Protein AF-A0A519RZW8-F1 (afdb_monomer_lite)

pLDDT: mean 80.97, std 19.58, range [40.91, 98.38]

Radius of gyration: 22.2 Å; chains: 1; bounding box: 37×64×32 Å

Structure (mmCIF, N/CA/C/O backbone):
data_AF-A0A519RZW8-F1
#
_entry.id   AF-A0A519RZW8-F1
#
loop_
_atom_site.group_PDB
_atom_site.id
_atom_site.type_symbol
_atom_site.label_atom_id
_atom_site.label_alt_id
_atom_site.label_comp_id
_atom_site.label_asym_id
_atom_site.label_entity_id
_atom_site.label_seq_id
_atom_site.pdbx_PDB_ins_code
_atom_site.Cartn_x
_atom_site.Cartn_y
_atom_site.Cartn_z
_atom_site.occupancy
_atom_site.B_iso_or_equiv
_atom_site.auth_seq_id
_atom_site.auth_comp_id
_atom_site.auth_asym_id
_atom_site.auth_atom_id
_atom_site.pdbx_PDB_model_num
ATOM 1 N N . MET A 1 1 ? 7.860 -55.857 -12.865 1.00 58.25 1 MET A N 1
ATOM 2 C CA . MET A 1 1 ? 8.274 -55.032 -11.702 1.00 58.25 1 MET A CA 1
ATOM 3 C C . MET A 1 1 ? 8.446 -53.540 -12.019 1.00 58.25 1 MET A C 1
ATOM 5 O 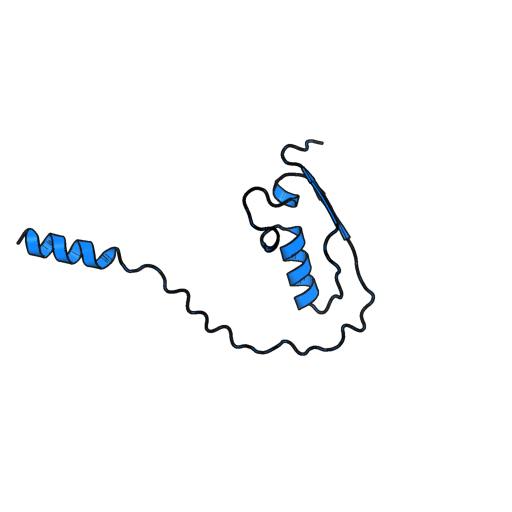O . MET A 1 1 ? 8.069 -52.729 -11.190 1.00 58.25 1 MET A O 1
ATOM 9 N N . LYS A 1 2 ? 8.933 -53.149 -13.211 1.00 52.69 2 LYS A N 1
ATOM 10 C CA . LYS A 1 2 ? 9.127 -51.731 -13.605 1.00 52.69 2 LYS A CA 1
ATOM 11 C C . LYS A 1 2 ? 7.823 -50.916 -13.726 1.00 52.69 2 LYS A C 1
ATOM 13 O O . LYS A 1 2 ? 7.771 -49.782 -13.274 1.00 52.69 2 LYS A O 1
ATOM 18 N N . VAL A 1 3 ? 6.755 -51.526 -14.249 1.00 58.03 3 VAL A N 1
ATOM 19 C CA . VAL A 1 3 ? 5.413 -50.908 -14.342 1.00 58.03 3 VAL A CA 1
ATOM 20 C C . VAL A 1 3 ? 4.752 -50.691 -12.976 1.00 58.03 3 VAL A C 1
ATOM 22 O O . VAL A 1 3 ? 4.044 -49.710 -12.790 1.00 58.03 3 VAL A O 1
ATOM 25 N N . LEU A 1 4 ? 5.049 -51.551 -11.998 1.00 59.12 4 LEU A N 1
ATOM 26 C CA . LEU A 1 4 ? 4.545 -51.423 -10.627 1.00 59.12 4 LEU A CA 1
ATOM 27 C C . LEU A 1 4 ? 5.294 -50.319 -9.857 1.00 59.12 4 LEU A C 1
ATOM 29 O O . LEU A 1 4 ? 4.678 -49.559 -9.120 1.00 59.12 4 LEU A O 1
ATOM 33 N N . LEU A 1 5 ? 6.600 -50.161 -10.113 1.00 58.72 5 LEU A N 1
ATOM 34 C CA . LEU A 1 5 ? 7.417 -49.076 -9.558 1.00 58.72 5 LEU A CA 1
ATOM 35 C C . LEU A 1 5 ? 7.007 -47.695 -10.112 1.00 58.72 5 LEU A C 1
ATOM 37 O O . LEU A 1 5 ? 6.958 -46.718 -9.371 1.00 58.72 5 LEU A O 1
ATOM 41 N N . SER A 1 6 ? 6.656 -47.626 -11.402 1.00 60.25 6 SER A N 1
ATOM 42 C CA . SER A 1 6 ? 6.210 -46.386 -12.053 1.00 60.25 6 SER A CA 1
ATOM 43 C C . SER A 1 6 ? 4.824 -45.922 -11.584 1.00 60.25 6 SER A C 1
ATOM 45 O O . SER A 1 6 ? 4.578 -44.721 -11.525 1.00 60.25 6 SER A O 1
ATOM 47 N N . ALA A 1 7 ? 3.932 -46.851 -11.220 1.00 62.31 7 ALA A N 1
ATOM 48 C CA . ALA A 1 7 ? 2.599 -46.531 -10.701 1.00 62.31 7 ALA A CA 1
ATOM 49 C C . ALA A 1 7 ? 2.646 -45.970 -9.268 1.00 62.31 7 ALA A C 1
ATOM 51 O O . ALA A 1 7 ? 1.904 -45.048 -8.938 1.00 62.31 7 ALA A O 1
ATOM 52 N N . ILE A 1 8 ? 3.567 -46.472 -8.437 1.00 65.00 8 ILE A N 1
ATOM 53 C CA . ILE A 1 8 ? 3.782 -45.970 -7.070 1.00 65.00 8 ILE A CA 1
ATOM 54 C C . ILE A 1 8 ? 4.363 -44.551 -7.100 1.00 65.00 8 ILE A C 1
ATOM 56 O O . ILE A 1 8 ? 3.953 -43.703 -6.311 1.00 65.00 8 ILE A O 1
ATOM 60 N N . LEU A 1 9 ? 5.262 -44.258 -8.046 1.00 61.94 9 LEU A N 1
ATOM 61 C CA . LEU A 1 9 ? 5.883 -42.938 -8.162 1.00 61.94 9 LEU A CA 1
ATOM 62 C C . LEU A 1 9 ? 4.889 -41.852 -8.613 1.00 61.94 9 LEU A C 1
ATOM 64 O O . LEU A 1 9 ? 4.984 -40.722 -8.149 1.00 61.94 9 LEU A O 1
ATOM 68 N N . PHE A 1 10 ? 3.897 -42.192 -9.444 1.00 60.41 10 PHE A N 1
ATOM 69 C CA . PHE A 1 10 ? 2.867 -41.248 -9.904 1.00 60.41 10 PHE A CA 1
ATOM 70 C C . PHE A 1 10 ? 1.862 -40.862 -8.803 1.00 60.41 10 PHE A C 1
ATOM 72 O O . PHE A 1 10 ? 1.320 -39.759 -8.819 1.00 60.41 10 PHE A O 1
ATOM 79 N N . SER A 1 11 ? 1.657 -41.735 -7.809 1.00 60.69 11 SER A N 1
ATOM 80 C CA . SER A 1 11 ? 0.716 -41.507 -6.703 1.00 60.69 11 SER A CA 1
ATOM 81 C C . SER A 1 11 ? 1.184 -40.448 -5.694 1.00 60.69 11 SER A C 1
ATOM 83 O O . SER A 1 11 ? 0.368 -39.955 -4.921 1.00 60.69 11 SER A O 1
ATOM 85 N N . PHE A 1 12 ? 2.471 -40.082 -5.689 1.00 60.84 12 PHE A N 1
ATOM 86 C CA . PHE A 1 12 ? 3.015 -39.061 -4.782 1.00 60.84 12 PHE A CA 1
ATOM 87 C C . PHE A 1 12 ? 2.945 -37.629 -5.340 1.00 60.84 12 PHE A C 1
ATOM 89 O O . PHE A 1 12 ? 3.110 -36.681 -4.576 1.00 60.84 12 PHE A O 1
ATOM 96 N N . LEU A 1 13 ? 2.662 -37.442 -6.637 1.00 61.31 13 LEU A N 1
ATOM 97 C CA . LEU A 1 13 ? 2.622 -36.110 -7.266 1.00 61.31 13 LEU A CA 1
ATOM 98 C C . LEU A 1 13 ? 1.262 -35.401 -7.168 1.00 61.31 13 LEU A C 1
ATOM 100 O O . LEU A 1 13 ? 1.173 -34.222 -7.499 1.00 61.31 13 LEU A O 1
ATOM 104 N N . THR A 1 14 ? 0.206 -36.074 -6.704 1.00 62.94 14 THR A N 1
ATOM 105 C CA . THR A 1 14 ? -1.141 -35.480 -6.606 1.00 62.94 14 THR A CA 1
ATOM 106 C C . THR A 1 14 ? -1.522 -35.040 -5.195 1.00 62.94 14 THR A C 1
ATOM 108 O O . THR A 1 14 ? -2.662 -34.634 -4.980 1.00 62.94 14 THR A O 1
ATOM 111 N N . SER A 1 15 ? -0.587 -35.053 -4.239 1.00 57.50 15 SER A N 1
ATOM 112 C CA . SER A 1 15 ? -0.766 -34.384 -2.941 1.00 57.50 15 SER A CA 1
ATOM 113 C C . SER A 1 15 ? -0.579 -32.868 -3.099 1.00 57.50 15 SER A C 1
ATOM 115 O O . SER A 1 15 ? 0.299 -32.245 -2.508 1.00 57.50 15 SER A O 1
ATOM 117 N N . ALA A 1 16 ? -1.396 -32.269 -3.966 1.00 63.53 16 ALA A N 1
ATOM 118 C CA . ALA A 1 16 ? -1.594 -30.834 -4.016 1.00 63.53 16 ALA A CA 1
ATOM 119 C C . ALA A 1 16 ? -2.500 -30.449 -2.840 1.00 63.53 16 ALA A C 1
ATOM 121 O O . ALA A 1 16 ? -3.560 -31.038 -2.634 1.00 63.53 16 ALA A O 1
ATOM 122 N N . CYS A 1 17 ? -2.057 -29.479 -2.045 1.00 64.88 17 CYS A N 1
ATOM 123 C CA . CYS A 1 17 ? -2.762 -28.999 -0.866 1.00 64.88 17 CYS A CA 1
ATOM 124 C C . CYS A 1 17 ? -4.197 -28.558 -1.197 1.00 64.88 17 CYS A C 1
ATOM 126 O O . CYS A 1 17 ? -4.405 -27.548 -1.870 1.00 64.88 17 CYS A O 1
ATOM 128 N N . THR A 1 18 ? -5.194 -29.239 -0.636 1.00 62.53 18 THR A N 1
ATOM 129 C CA . THR A 1 18 ? -6.544 -28.680 -0.525 1.00 62.53 18 THR A CA 1
ATOM 130 C C . THR A 1 18 ? -6.515 -27.603 0.555 1.00 62.53 18 THR A C 1
ATOM 132 O O . THR A 1 18 ? -6.470 -27.909 1.747 1.00 62.53 18 THR A O 1
ATOM 135 N N . LYS A 1 19 ? -6.538 -26.325 0.159 1.00 56.53 19 LYS A N 1
ATOM 136 C CA . LYS A 1 19 ? -6.826 -25.225 1.088 1.00 56.53 19 LYS A CA 1
ATOM 137 C C . LYS A 1 19 ? -8.259 -25.407 1.596 1.00 56.53 19 LYS A C 1
ATOM 139 O O . LYS A 1 19 ? -9.213 -25.105 0.885 1.00 56.53 19 LYS A O 1
ATOM 144 N N . ASN A 1 20 ? -8.400 -25.927 2.811 1.00 53.38 20 ASN A N 1
ATOM 145 C CA . ASN A 1 20 ? -9.685 -26.073 3.479 1.00 53.38 20 ASN A CA 1
ATOM 146 C C . ASN A 1 20 ? -10.177 -24.679 3.895 1.00 53.38 20 ASN A C 1
ATOM 148 O O . ASN A 1 20 ? -9.668 -24.087 4.845 1.00 53.38 20 ASN A O 1
ATOM 152 N N . GLN A 1 21 ? -11.120 -24.122 3.139 1.00 58.19 21 GLN A N 1
ATOM 153 C CA . GLN A 1 21 ? -11.796 -22.875 3.487 1.00 58.19 21 GLN A CA 1
ATOM 154 C C . GLN A 1 21 ? -12.924 -23.191 4.467 1.00 58.19 21 GLN A C 1
ATOM 156 O O . GLN A 1 21 ? -14.097 -23.073 4.133 1.00 58.19 21 GLN A O 1
ATOM 161 N N . ASN A 1 22 ? -12.563 -23.596 5.682 1.00 54.16 22 ASN A N 1
ATOM 162 C CA . ASN A 1 22 ? -13.483 -23.545 6.808 1.00 54.16 22 ASN A CA 1
ATOM 163 C C . ASN A 1 22 ? -13.185 -22.270 7.603 1.00 54.16 22 ASN A C 1
ATOM 165 O O . ASN A 1 22 ? -12.764 -22.306 8.757 1.00 54.16 22 ASN A O 1
ATOM 169 N N . MET A 1 23 ? -13.326 -21.120 6.938 1.00 53.75 23 MET A N 1
ATOM 170 C CA . MET A 1 23 ? -13.383 -19.843 7.634 1.00 53.75 23 MET A CA 1
ATOM 171 C C . MET A 1 23 ? -14.835 -19.648 8.039 1.00 53.75 23 MET A C 1
ATOM 173 O O . MET A 1 23 ? -15.673 -19.247 7.235 1.00 53.75 23 MET A O 1
ATOM 177 N N . SER A 1 24 ? -15.117 -20.032 9.283 1.00 40.91 24 SER A N 1
ATOM 178 C CA . SER A 1 24 ? -16.360 -19.712 9.967 1.00 40.91 24 SER A CA 1
ATOM 179 C C . SER A 1 24 ? -16.694 -18.245 9.717 1.00 40.91 24 SER A C 1
ATOM 181 O O . SER A 1 24 ? -15.905 -17.357 10.050 1.00 40.91 24 SER A O 1
ATOM 183 N N . THR A 1 25 ? -17.846 -18.005 9.102 1.00 46.59 25 THR A N 1
ATOM 184 C CA . THR A 1 25 ? -18.479 -16.694 9.012 1.00 46.59 25 THR A CA 1
ATOM 185 C C . THR A 1 25 ? -18.975 -16.344 10.412 1.00 46.59 25 THR A C 1
ATOM 187 O O . THR A 1 25 ? -20.151 -16.455 10.733 1.00 46.59 25 THR A O 1
ATOM 190 N N . ILE A 1 26 ? -18.045 -15.997 11.299 1.00 48.78 26 ILE A N 1
ATOM 191 C CA . ILE A 1 26 ? -18.365 -15.090 12.388 1.00 48.78 26 ILE A CA 1
ATOM 192 C C . ILE A 1 26 ? -18.180 -13.730 11.746 1.00 48.78 26 ILE A C 1
ATOM 194 O O . ILE A 1 26 ? -17.052 -13.250 11.626 1.00 48.78 26 ILE A O 1
ATOM 198 N N . ASP A 1 27 ? -19.278 -13.158 11.253 1.00 52.94 27 ASP A N 1
ATOM 199 C CA . ASP A 1 27 ? -19.309 -11.728 10.994 1.00 52.94 27 ASP A CA 1
ATOM 200 C C . ASP A 1 27 ? -18.733 -11.053 12.248 1.00 52.94 27 ASP A C 1
ATOM 202 O O . ASP A 1 27 ? -19.244 -11.293 13.352 1.00 52.94 27 ASP A O 1
ATOM 206 N N . PRO A 1 28 ? -17.623 -10.295 12.142 1.00 62.66 28 PRO A N 1
ATOM 207 C CA . PRO A 1 28 ? -17.138 -9.548 13.284 1.00 62.66 28 PRO A CA 1
ATOM 208 C C . PRO A 1 28 ? -18.300 -8.678 13.762 1.00 62.66 28 PRO A C 1
ATOM 210 O O . PRO A 1 28 ? -19.042 -8.165 12.917 1.00 62.66 28 PRO A O 1
ATOM 213 N N . PRO A 1 29 ? -18.490 -8.510 15.084 1.00 47.19 29 PRO A N 1
ATOM 214 C CA . PRO A 1 29 ? -19.499 -7.603 15.591 1.00 47.19 29 PRO A CA 1
ATOM 215 C C . PRO A 1 29 ? -19.302 -6.283 14.862 1.00 47.19 29 PRO A C 1
ATOM 217 O O . PRO A 1 29 ? -18.251 -5.649 14.990 1.00 47.19 29 PRO A O 1
ATOM 220 N N . SER A 1 30 ? -20.285 -5.897 14.052 1.00 50.62 30 SER A N 1
ATOM 221 C CA . SER A 1 30 ? -20.358 -4.582 13.439 1.00 50.62 30 SER A CA 1
ATOM 222 C C . SER A 1 30 ? -20.702 -3.593 14.548 1.00 50.62 30 SER A C 1
ATOM 224 O O . SER A 1 30 ? -21.771 -2.989 14.570 1.00 50.62 30 SER A O 1
ATOM 226 N N . THR A 1 31 ? -19.815 -3.489 15.535 1.00 53.25 31 THR A N 1
ATOM 227 C CA . THR A 1 31 ? -19.795 -2.392 16.477 1.00 53.25 31 THR A CA 1
ATOM 228 C C . THR A 1 31 ? -19.489 -1.178 15.614 1.00 53.25 31 THR A C 1
ATOM 230 O O . THR A 1 31 ? -18.431 -1.155 14.977 1.00 53.25 31 THR A O 1
ATOM 233 N N . PRO A 1 32 ? -20.402 -0.199 15.510 1.00 55.91 32 PRO A N 1
ATOM 234 C CA . PRO A 1 32 ? -20.119 1.008 14.760 1.00 55.91 32 PRO A CA 1
ATOM 235 C C . PRO A 1 32 ? -18.842 1.586 15.354 1.00 55.91 32 PRO A C 1
ATOM 237 O O . PRO A 1 32 ? -18.773 1.837 16.559 1.00 55.91 32 PRO A O 1
ATOM 240 N N . ALA A 1 33 ? -17.808 1.695 14.521 1.00 59.84 33 ALA A N 1
ATOM 241 C CA . ALA A 1 33 ? -16.519 2.230 14.905 1.00 59.84 33 ALA A CA 1
ATOM 242 C C . ALA A 1 33 ? -16.716 3.704 15.285 1.00 59.84 33 ALA A C 1
ATOM 244 O O . ALA A 1 33 ? -16.500 4.609 14.489 1.00 59.84 33 ALA A O 1
ATOM 245 N N . SER A 1 34 ? -17.143 3.949 16.524 1.00 61.62 34 SER A N 1
ATOM 246 C CA . SER A 1 34 ? -17.263 5.261 17.166 1.00 61.62 34 SER A CA 1
ATOM 247 C C . SER A 1 34 ? 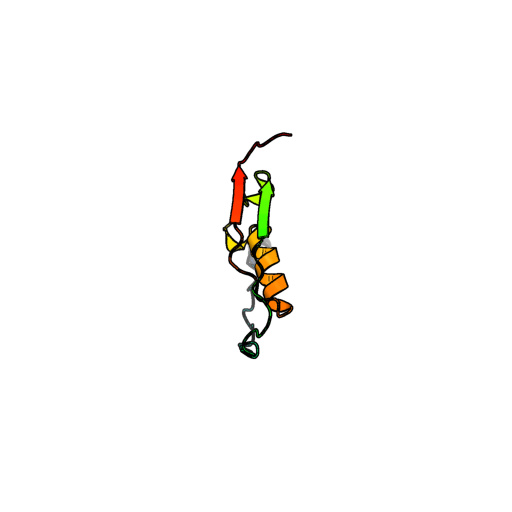-15.873 5.807 17.524 1.00 61.62 34 SER A C 1
ATOM 249 O O . SER A 1 34 ? -15.665 6.425 18.566 1.00 61.62 34 SER A O 1
ATOM 251 N N . GLY A 1 35 ? -14.886 5.509 16.681 1.00 72.12 35 GLY A N 1
ATOM 252 C CA . GLY A 1 35 ? -13.531 6.014 16.747 1.00 72.12 35 GLY A CA 1
ATOM 253 C C . GLY A 1 35 ? -13.346 7.057 15.656 1.00 72.12 35 GLY A C 1
ATOM 254 O O . GLY A 1 35 ? -13.837 6.894 14.537 1.00 72.12 35 GLY A O 1
ATOM 255 N N . LYS A 1 36 ? -12.628 8.131 15.995 1.00 90.31 36 LYS A N 1
ATOM 256 C CA . LYS A 1 36 ? -12.172 9.147 15.043 1.00 90.31 36 LYS A CA 1
ATOM 257 C C . LYS A 1 36 ? -11.602 8.469 13.793 1.00 90.31 36 LYS A C 1
ATO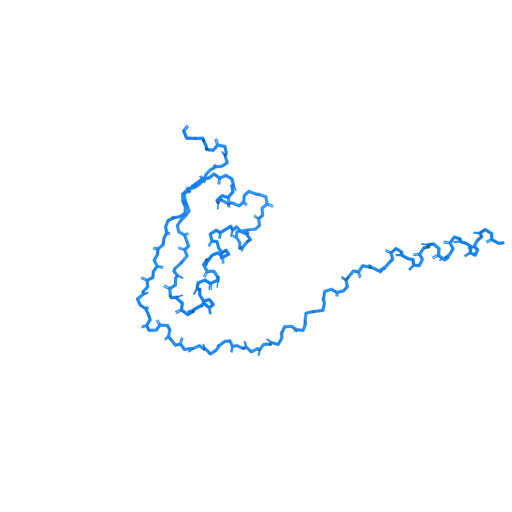M 259 O O . LYS A 1 36 ? -10.775 7.568 13.916 1.00 90.31 36 LYS A O 1
ATOM 264 N N . GLU A 1 37 ? -12.042 8.915 12.623 1.00 95.00 37 GLU A N 1
ATOM 265 C CA . GLU A 1 37 ? -11.527 8.448 11.339 1.00 95.00 37 GLU A CA 1
ATOM 266 C C . GLU A 1 37 ? -10.038 8.807 11.205 1.00 95.00 37 GLU A C 1
ATOM 268 O O . GLU A 1 37 ? -9.619 9.933 11.493 1.00 95.00 37 GLU A O 1
ATOM 273 N N . ILE A 1 38 ? -9.227 7.827 10.811 1.00 95.75 38 ILE A N 1
ATOM 274 C CA . ILE A 1 38 ? -7.777 7.946 10.659 1.00 95.75 38 ILE A CA 1
ATOM 275 C C . ILE A 1 38 ? -7.431 7.736 9.189 1.00 95.75 38 ILE A C 1
ATOM 277 O O . ILE A 1 38 ? -7.790 6.728 8.587 1.00 95.75 38 ILE A O 1
ATOM 281 N N . SER A 1 39 ? -6.667 8.665 8.628 1.00 96.88 39 SER A N 1
ATOM 282 C CA . SER A 1 39 ? -6.078 8.551 7.295 1.00 96.88 39 SER A CA 1
ATOM 283 C C . SER A 1 39 ? -4.559 8.566 7.388 1.00 96.88 39 SER A C 1
ATOM 285 O O . SER A 1 39 ? -4.009 9.244 8.258 1.00 96.88 39 SER A O 1
ATOM 287 N N . TYR A 1 40 ? -3.878 7.907 6.455 1.00 97.44 40 TYR A N 1
ATOM 288 C CA . TYR A 1 40 ? -2.423 7.984 6.341 1.00 97.44 40 TYR A CA 1
ATOM 289 C C . TYR A 1 40 ? -1.962 7.977 4.880 1.00 97.44 40 TYR A C 1
ATOM 291 O O . TYR A 1 40 ? -2.697 7.581 3.970 1.00 97.44 40 TYR A O 1
ATOM 299 N N . LEU A 1 41 ? -0.730 8.447 4.679 1.00 98.12 41 LEU A N 1
ATOM 300 C CA . LEU A 1 41 ? -0.019 8.448 3.406 1.00 98.12 41 LEU A CA 1
ATOM 301 C C . LEU A 1 41 ? 1.079 7.382 3.447 1.00 98.12 41 LEU A C 1
ATOM 303 O O . LEU A 1 41 ? 1.954 7.431 4.308 1.00 98.12 41 LEU A O 1
ATOM 307 N N . ALA A 1 42 ? 1.050 6.456 2.497 1.00 98.19 42 ALA A N 1
ATOM 308 C CA . ALA A 1 42 ? 2.134 5.527 2.225 1.00 98.19 42 ALA A CA 1
ATOM 309 C C . ALA A 1 42 ? 3.012 6.097 1.099 1.00 98.19 42 ALA A C 1
ATOM 311 O O . ALA A 1 42 ? 2.603 6.124 -0.063 1.00 98.19 42 ALA A O 1
ATOM 312 N N . LEU A 1 43 ? 4.198 6.586 1.462 1.00 97.88 43 LEU A N 1
ATOM 313 C CA . LEU A 1 43 ? 5.210 7.103 0.540 1.00 97.88 43 LEU A CA 1
ATOM 314 C C . LEU A 1 43 ? 6.296 6.034 0.338 1.00 97.88 43 LEU A C 1
ATOM 316 O O . LEU A 1 43 ? 6.739 5.453 1.327 1.00 97.88 43 LEU A O 1
ATOM 320 N N . GLY A 1 44 ? 6.736 5.761 -0.892 1.00 97.44 44 GLY A N 1
ATOM 321 C CA . GLY A 1 44 ? 7.877 4.857 -1.097 1.00 97.44 44 GLY A CA 1
ATOM 322 C C . GLY A 1 44 ? 8.065 4.346 -2.520 1.00 97.44 44 GLY A C 1
ATOM 323 O O . GLY A 1 44 ? 7.766 5.044 -3.480 1.00 97.44 44 GLY A O 1
ATOM 324 N N . ASP A 1 45 ? 8.573 3.127 -2.657 1.00 97.94 45 ASP A N 1
ATOM 325 C CA . ASP A 1 45 ? 8.983 2.536 -3.932 1.00 97.94 45 ASP A CA 1
ATOM 326 C C . ASP A 1 45 ? 8.113 1.319 -4.329 1.00 97.94 45 ASP A C 1
ATOM 328 O O . ASP A 1 45 ? 6.930 1.237 -3.971 1.00 97.94 45 ASP A O 1
ATOM 332 N N . SER A 1 46 ? 8.686 0.365 -5.073 1.00 97.69 46 SER A N 1
ATOM 333 C CA . SER A 1 46 ? 8.031 -0.885 -5.478 1.00 97.69 46 SER A CA 1
ATOM 334 C C . SER A 1 46 ? 7.494 -1.703 -4.294 1.00 97.69 46 SER A C 1
ATOM 336 O O . SER A 1 46 ? 6.445 -2.342 -4.424 1.00 97.69 46 SER A O 1
ATOM 338 N N . TYR A 1 47 ? 8.140 -1.646 -3.125 1.00 95.94 47 TYR A N 1
ATOM 339 C CA . TYR A 1 47 ? 7.702 -2.353 -1.917 1.00 95.94 47 TYR A CA 1
ATOM 340 C C . TYR A 1 47 ? 6.471 -1.705 -1.278 1.00 95.94 47 TYR A C 1
ATOM 342 O O . TYR A 1 47 ? 5.656 -2.392 -0.657 1.00 95.94 47 TYR A O 1
ATOM 350 N N . THR A 1 48 ? 6.293 -0.396 -1.465 1.00 97.62 48 THR A N 1
ATOM 351 C CA . THR A 1 48 ? 5.119 0.334 -0.970 1.00 97.62 48 THR A CA 1
ATOM 352 C C . THR A 1 48 ? 3.936 0.211 -1.924 1.00 97.62 48 THR A C 1
ATOM 354 O O . THR A 1 48 ? 2.814 -0.013 -1.469 1.00 97.62 48 THR A O 1
ATOM 357 N N . ILE A 1 49 ? 4.160 0.336 -3.239 1.00 97.62 49 ILE A N 1
ATOM 358 C CA . ILE A 1 49 ? 3.080 0.210 -4.237 1.00 97.62 49 ILE A CA 1
ATOM 359 C C . ILE A 1 49 ? 2.607 -1.245 -4.406 1.00 97.62 49 ILE A C 1
ATOM 361 O O . ILE A 1 49 ? 1.489 -1.470 -4.863 1.00 97.62 49 ILE A O 1
ATOM 365 N N . GLY A 1 50 ? 3.423 -2.226 -3.999 1.00 97.81 50 GLY A N 1
ATOM 366 C CA . GLY A 1 50 ? 3.118 -3.650 -4.139 1.00 97.81 50 GLY A CA 1
ATOM 367 C C . GLY A 1 50 ? 3.322 -4.140 -5.569 1.00 97.81 50 GLY A C 1
ATOM 368 O O . GLY A 1 50 ? 2.414 -4.714 -6.168 1.00 97.81 50 GLY A O 1
ATOM 369 N N . GLU A 1 51 ? 4.502 -3.892 -6.139 1.00 98.12 51 GLU A N 1
ATOM 370 C CA . GLU A 1 51 ? 4.824 -4.371 -7.483 1.00 98.12 51 GLU A CA 1
ATOM 371 C C . GLU A 1 51 ? 4.655 -5.897 -7.586 1.00 98.12 51 GLU A C 1
ATOM 373 O O . GLU A 1 51 ? 5.116 -6.654 -6.734 1.00 98.12 51 GLU A O 1
ATOM 378 N N . SER A 1 52 ? 3.997 -6.349 -8.658 1.00 97.56 52 SER A N 1
ATOM 379 C CA . SER A 1 52 ? 3.730 -7.769 -8.951 1.00 97.56 52 SER A CA 1
ATOM 380 C C . SER A 1 52 ? 2.790 -8.503 -7.982 1.00 97.56 52 SER A C 1
ATOM 382 O O . SER A 1 52 ? 2.671 -9.726 -8.069 1.00 97.56 52 SER A O 1
ATOM 384 N N . VAL A 1 53 ? 2.073 -7.792 -7.106 1.00 97.62 53 VAL A N 1
ATOM 385 C CA . VAL A 1 53 ? 1.024 -8.373 -6.251 1.00 97.62 53 VAL A CA 1
ATOM 386 C C . VAL A 1 53 ? -0.306 -7.652 -6.441 1.00 97.62 53 VAL A C 1
ATOM 388 O O . VAL A 1 53 ? -0.382 -6.574 -7.035 1.00 97.62 53 VAL A O 1
ATOM 391 N N . LYS A 1 54 ? -1.403 -8.244 -5.960 1.00 97.81 54 LYS A N 1
ATOM 392 C CA . LYS A 1 54 ? -2.689 -7.538 -5.958 1.00 97.81 54 LYS A CA 1
ATOM 393 C C . LYS A 1 54 ? -2.630 -6.383 -4.969 1.00 97.81 54 LYS A C 1
ATOM 395 O O . LYS A 1 54 ? -1.974 -6.462 -3.937 1.00 97.81 54 LYS A O 1
ATOM 400 N N . LEU A 1 55 ? -3.430 -5.350 -5.219 1.00 93.81 55 LEU A N 1
ATOM 401 C CA . LEU A 1 55 ? -3.515 -4.182 -4.341 1.00 93.81 55 LEU A CA 1
ATOM 402 C C . LEU A 1 55 ? -3.760 -4.559 -2.868 1.00 93.81 55 LEU A C 1
ATOM 404 O O . LEU A 1 55 ? -3.105 -4.022 -1.983 1.00 93.81 55 LEU A O 1
ATOM 408 N N . VAL A 1 56 ? -4.639 -5.534 -2.614 1.00 96.56 56 VAL A N 1
ATOM 409 C CA . VAL A 1 56 ? -4.965 -6.028 -1.261 1.00 96.56 56 VAL A CA 1
ATOM 410 C C . VAL A 1 56 ? -3.816 -6.776 -0.573 1.00 96.56 56 VAL A C 1
ATOM 412 O O . VAL A 1 56 ? -3.836 -6.940 0.643 1.00 96.56 56 VAL A O 1
ATOM 415 N N . GLU A 1 57 ? -2.827 -7.224 -1.343 1.00 97.75 57 GLU A N 1
ATOM 416 C CA . GLU A 1 57 ? -1.619 -7.908 -0.875 1.00 97.75 57 GLU A CA 1
ATOM 417 C C . GLU A 1 57 ? -0.449 -6.926 -0.694 1.00 97.75 57 GLU A C 1
ATOM 419 O O . GLU A 1 57 ? 0.590 -7.308 -0.165 1.00 97.75 57 GLU A O 1
ATOM 424 N N . SER A 1 58 ? -0.595 -5.655 -1.084 1.00 98.12 58 SER A N 1
ATOM 425 C CA . SER A 1 58 ? 0.419 -4.625 -0.826 1.00 98.12 58 SER A CA 1
ATOM 426 C C . SER A 1 58 ? 0.489 -4.268 0.663 1.00 98.12 58 SER A C 1
ATOM 428 O O . SER A 1 58 ? -0.512 -4.336 1.384 1.00 98.12 58 SER A O 1
ATOM 430 N N . PHE A 1 59 ? 1.666 -3.836 1.128 1.00 97.62 59 PHE A N 1
ATOM 431 C CA . PHE A 1 59 ? 1.877 -3.426 2.520 1.00 97.62 59 PHE A CA 1
ATOM 432 C C . PHE A 1 59 ? 0.825 -2.416 3.031 1.00 97.62 59 PHE A C 1
ATOM 434 O O . PHE A 1 59 ? 0.261 -2.662 4.101 1.00 97.62 59 PHE A O 1
ATOM 441 N N . PRO A 1 60 ? 0.485 -1.326 2.303 1.00 98.38 60 PRO A N 1
ATOM 442 C CA . PRO A 1 60 ? -0.504 -0.370 2.789 1.00 98.38 60 PRO A CA 1
ATOM 443 C C . PRO A 1 60 ? -1.873 -1.016 3.034 1.00 98.38 60 PRO A C 1
ATOM 445 O O . PRO A 1 60 ? -2.480 -0.804 4.078 1.00 98.38 60 PRO A O 1
ATOM 448 N N . TYR A 1 61 ? -2.356 -1.864 2.130 1.00 98.31 61 TYR A N 1
ATOM 449 C CA . TYR A 1 61 ? -3.665 -2.493 2.325 1.00 98.31 61 TYR A CA 1
ATOM 450 C C . TYR A 1 61 ? -3.655 -3.573 3.411 1.00 98.31 61 TYR A C 1
ATOM 452 O O . TYR A 1 61 ? -4.632 -3.694 4.152 1.00 98.31 61 TYR A O 1
ATOM 460 N N . GLN A 1 62 ? -2.549 -4.302 3.578 1.00 98.31 62 GLN A N 1
ATOM 461 C CA . GLN A 1 62 ? -2.394 -5.218 4.710 1.00 98.31 62 GLN A CA 1
ATOM 462 C C . GLN A 1 62 ? -2.443 -4.469 6.049 1.00 98.31 62 GLN A C 1
ATOM 464 O O . GLN A 1 62 ? -3.184 -4.870 6.946 1.00 98.31 62 GLN A O 1
ATOM 469 N N . LEU A 1 63 ? -1.729 -3.345 6.170 1.00 97.94 63 LEU A N 1
ATOM 470 C CA . LEU A 1 63 ? -1.749 -2.511 7.375 1.00 97.94 63 LEU A CA 1
ATOM 471 C C . LEU A 1 63 ? -3.153 -1.974 7.675 1.00 97.94 63 LEU A C 1
ATOM 473 O O . LEU A 1 63 ? -3.602 -2.045 8.818 1.00 97.94 63 LEU A O 1
ATOM 477 N N . GLN A 1 64 ? -3.869 -1.478 6.661 1.00 97.75 64 GLN A N 1
ATOM 478 C CA . GLN A 1 64 ? -5.256 -1.042 6.828 1.00 97.75 64 GLN A CA 1
ATOM 479 C C . GLN A 1 64 ? -6.125 -2.163 7.414 1.00 97.75 64 GLN A C 1
ATOM 481 O O . GLN A 1 64 ? -6.878 -1.927 8.359 1.00 97.75 64 GLN A O 1
ATOM 486 N N . ASN A 1 65 ? -6.032 -3.372 6.857 1.00 97.44 65 ASN A N 1
ATOM 487 C CA . ASN A 1 65 ? -6.833 -4.512 7.298 1.00 97.44 65 ASN A CA 1
ATOM 488 C C . ASN A 1 65 ? -6.515 -4.909 8.743 1.00 97.44 65 ASN A C 1
ATOM 490 O O . ASN A 1 65 ? -7.438 -5.152 9.518 1.00 97.44 65 ASN A O 1
ATOM 494 N N . LEU A 1 66 ? -5.233 -4.911 9.121 1.00 97.75 66 LEU A N 1
ATOM 495 C CA . LEU A 1 66 ? -4.805 -5.173 10.497 1.00 97.75 66 LEU A CA 1
ATOM 496 C C . LEU A 1 66 ? -5.371 -4.128 11.467 1.00 97.75 66 LEU A C 1
ATOM 498 O O . LEU A 1 66 ? -6.003 -4.487 12.456 1.00 97.75 66 LEU A O 1
ATOM 502 N N . LEU A 1 67 ? -5.247 -2.837 11.143 1.00 96.38 67 LEU A N 1
ATOM 503 C CA . LEU A 1 67 ? -5.756 -1.753 11.990 1.00 96.38 67 LEU A CA 1
ATOM 504 C C . LEU A 1 67 ? -7.282 -1.788 12.130 1.00 96.38 67 LEU A C 1
ATOM 506 O O . LEU A 1 67 ? -7.810 -1.569 13.221 1.00 96.38 67 LEU A O 1
ATOM 510 N N . LYS A 1 68 ? -8.004 -2.103 11.049 1.00 95.75 68 LYS A N 1
ATOM 511 C CA . LYS A 1 68 ? -9.454 -2.335 11.110 1.00 95.75 68 LYS A CA 1
ATOM 512 C C . LYS A 1 68 ? -9.796 -3.517 12.017 1.00 95.75 68 LYS A C 1
ATOM 514 O O . LYS A 1 68 ? -10.743 -3.415 12.792 1.00 95.75 68 LYS A O 1
ATOM 519 N N . GLY A 1 69 ? -9.011 -4.595 11.965 1.00 95.56 69 GLY A N 1
ATOM 520 C CA . GLY A 1 69 ? -9.132 -5.743 12.871 1.00 95.56 69 GLY A CA 1
ATOM 521 C C . GLY A 1 69 ? -8.927 -5.383 14.347 1.00 95.56 69 GLY A C 1
ATOM 522 O O . GLY A 1 69 ? -9.572 -5.961 15.215 1.00 95.56 69 GLY A O 1
ATOM 523 N N . GLU A 1 70 ? -8.111 -4.368 14.633 1.00 95.19 70 GLU A N 1
ATOM 524 C CA . GLU A 1 70 ? -7.919 -3.794 15.974 1.00 95.19 70 GLU A CA 1
ATOM 525 C C . GLU A 1 70 ? -8.988 -2.750 16.365 1.00 95.19 70 GLU A C 1
ATOM 527 O O . GLU A 1 70 ? -8.846 -2.033 17.360 1.00 95.19 70 GLU A O 1
ATOM 532 N N . GLY A 1 71 ? -10.059 -2.611 15.577 1.00 94.12 71 GLY A N 1
ATOM 533 C CA . GLY A 1 71 ? -11.140 -1.656 15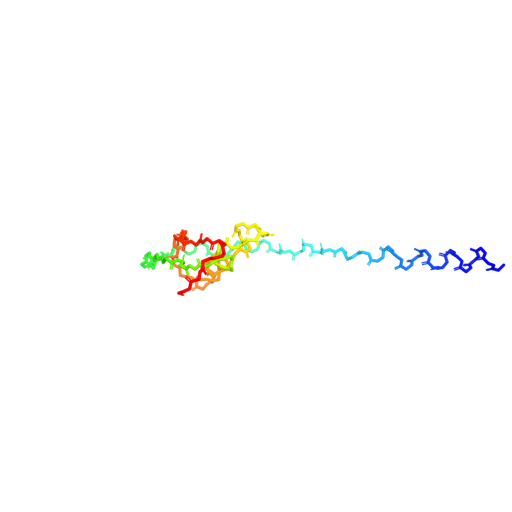.832 1.00 94.12 71 GLY A CA 1
ATOM 534 C C . GLY A 1 71 ? -10.781 -0.202 15.515 1.00 94.12 71 GLY A C 1
ATOM 535 O O . GLY A 1 71 ? -11.478 0.717 15.955 1.00 94.12 71 GLY A O 1
ATOM 536 N N . LYS A 1 72 ? -9.701 0.051 14.764 1.00 94.50 72 LYS A N 1
ATOM 537 C CA . LYS A 1 72 ? -9.364 1.398 14.287 1.00 94.50 72 LYS A CA 1
ATOM 538 C C . LYS A 1 72 ? -10.161 1.722 13.026 1.00 94.50 72 LYS A C 1
ATOM 540 O O . LYS A 1 72 ? -10.136 0.983 12.044 1.00 94.50 72 LYS A O 1
ATOM 545 N N . ASN A 1 73 ? -10.823 2.875 13.030 1.00 95.69 73 ASN A N 1
ATOM 546 C CA . ASN A 1 73 ? -11.536 3.391 11.867 1.00 95.69 73 ASN A CA 1
ATOM 547 C C . ASN A 1 73 ? -10.547 4.016 10.864 1.00 95.69 73 ASN A C 1
ATOM 549 O O . ASN A 1 73 ? -10.348 5.230 10.862 1.00 95.69 73 ASN A O 1
ATOM 553 N N . VAL A 1 74 ? -9.864 3.183 10.073 1.00 96.06 74 VAL A N 1
ATOM 554 C CA . VAL A 1 74 ? -8.845 3.628 9.105 1.00 96.06 74 VAL A CA 1
ATOM 555 C C . VAL A 1 74 ? -9.399 3.642 7.684 1.00 96.06 74 VAL A C 1
ATOM 557 O O . VAL A 1 74 ? -9.962 2.651 7.206 1.00 96.06 74 VAL A O 1
ATOM 560 N N . THR A 1 75 ? -9.197 4.753 6.983 1.00 97.44 75 THR A N 1
ATOM 561 C CA . THR A 1 75 ? -9.627 4.939 5.591 1.00 97.44 75 THR A CA 1
ATOM 562 C C . THR A 1 75 ? -8.734 4.203 4.601 1.00 97.44 75 THR A C 1
ATOM 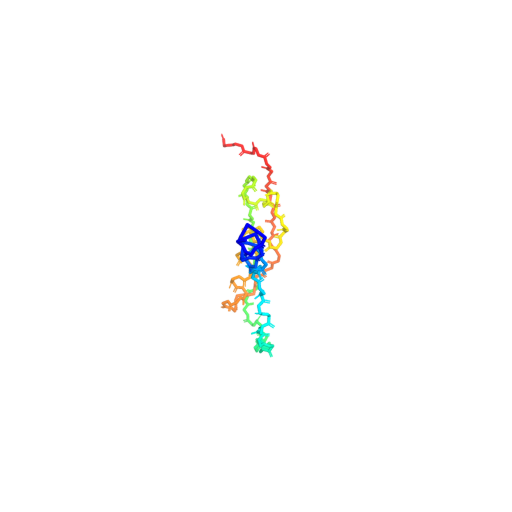564 O O . THR A 1 75 ? -7.737 3.580 4.972 1.00 97.44 75 THR A O 1
ATOM 567 N N . ALA A 1 76 ? -9.117 4.197 3.320 1.00 97.06 76 ALA A N 1
ATOM 568 C CA . ALA A 1 76 ? -8.249 3.694 2.256 1.00 97.06 76 ALA A CA 1
ATOM 569 C C . ALA A 1 76 ? -6.900 4.440 2.268 1.00 97.06 76 ALA A C 1
ATOM 571 O O . ALA A 1 76 ? -6.902 5.672 2.347 1.00 97.06 76 ALA A O 1
ATOM 572 N N . PRO A 1 77 ? -5.758 3.728 2.195 1.00 97.56 77 PRO A N 1
ATOM 573 C CA . PRO A 1 77 ? -4.459 4.381 2.192 1.00 97.56 77 PRO A CA 1
ATOM 574 C C . PRO A 1 77 ? -4.308 5.271 0.964 1.00 97.56 77 PRO A C 1
ATOM 576 O O . PRO A 1 77 ? -4.560 4.843 -0.164 1.00 97.56 77 PRO A O 1
ATOM 579 N N . LYS A 1 78 ? -3.816 6.493 1.169 1.00 98.25 78 LYS A N 1
ATOM 580 C CA . LYS A 1 78 ? -3.278 7.284 0.064 1.00 98.25 78 LYS A CA 1
ATOM 581 C C . LYS A 1 78 ? -1.878 6.763 -0.230 1.00 98.25 78 LYS A C 1
ATOM 583 O O . LYS A 1 78 ? -1.055 6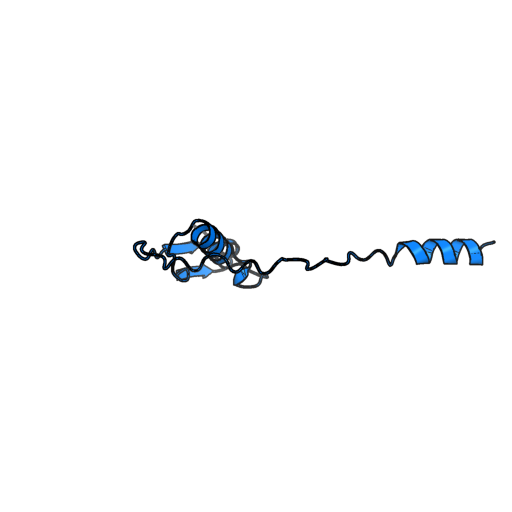.729 0.677 1.00 98.25 78 LYS A O 1
ATOM 588 N N . ILE A 1 79 ? -1.602 6.369 -1.467 1.00 98.00 79 ILE A N 1
ATOM 589 C CA . ILE A 1 79 ? -0.298 5.823 -1.855 1.00 98.00 79 ILE A CA 1
ATOM 590 C C . ILE A 1 79 ? 0.359 6.775 -2.853 1.00 98.00 79 ILE A C 1
ATOM 592 O O . ILE A 1 79 ? -0.253 7.148 -3.852 1.00 98.00 79 ILE A O 1
ATOM 596 N N . ILE A 1 80 ? 1.593 7.181 -2.564 1.00 98.00 80 ILE A N 1
ATOM 597 C CA . ILE A 1 80 ? 2.477 7.902 -3.484 1.00 98.00 80 ILE A CA 1
ATOM 598 C C . ILE A 1 80 ? 3.766 7.093 -3.537 1.00 98.00 80 ILE A C 1
ATOM 600 O O . ILE A 1 80 ? 4.661 7.263 -2.713 1.00 98.00 80 ILE A O 1
ATOM 604 N N . ALA A 1 81 ? 3.817 6.154 -4.471 1.00 97.81 81 ALA A N 1
ATOM 605 C CA . ALA A 1 81 ? 4.952 5.268 -4.613 1.00 97.81 81 ALA A CA 1
ATOM 606 C C . ALA A 1 81 ? 5.161 4.873 -6.072 1.00 97.81 81 ALA A C 1
ATOM 608 O O . ALA A 1 81 ? 4.193 4.736 -6.821 1.00 97.81 81 ALA A O 1
ATOM 609 N N . THR A 1 82 ? 6.421 4.712 -6.472 1.00 97.88 82 THR A N 1
ATOM 610 C CA . THR A 1 82 ? 6.799 4.297 -7.829 1.00 97.88 82 THR A CA 1
ATOM 611 C C . THR A 1 82 ? 7.960 3.317 -7.780 1.00 97.88 82 THR A C 1
ATOM 613 O O . THR A 1 82 ? 8.899 3.499 -7.008 1.00 97.88 82 THR A O 1
ATOM 616 N N . THR A 1 83 ? 7.925 2.285 -8.623 1.00 98.06 83 THR A N 1
ATOM 617 C CA . THR A 1 83 ? 9.058 1.367 -8.781 1.00 98.06 83 THR A CA 1
ATOM 618 C C . THR A 1 83 ? 10.318 2.145 -9.151 1.00 98.06 83 THR A C 1
ATOM 620 O O . THR A 1 83 ? 10.283 3.026 -10.012 1.00 98.06 83 THR A O 1
ATOM 623 N N . GLY A 1 84 ? 11.431 1.811 -8.493 1.00 96.88 84 GLY A N 1
ATOM 624 C CA . GLY A 1 84 ? 12.737 2.413 -8.761 1.00 96.88 84 GLY A CA 1
ATOM 625 C C . GLY A 1 84 ? 12.949 3.803 -8.159 1.00 96.88 84 GLY A C 1
ATOM 626 O O . GLY A 1 84 ? 13.939 4.445 -8.498 1.00 96.88 84 GLY A O 1
ATOM 627 N N . TRP A 1 85 ? 12.061 4.285 -7.280 1.00 97.00 85 TRP A N 1
ATOM 628 C CA . TRP A 1 85 ? 12.310 5.527 -6.545 1.00 97.00 85 TRP A CA 1
ATOM 629 C C . TRP A 1 85 ? 13.520 5.360 -5.611 1.00 97.00 85 TRP A C 1
ATOM 631 O O . TRP A 1 85 ? 13.502 4.526 -4.711 1.00 97.00 85 TRP A O 1
ATOM 641 N N . THR A 1 86 ? 14.567 6.163 -5.818 1.00 92.50 86 THR A N 1
ATOM 642 C CA . THR A 1 86 ? 15.742 6.259 -4.937 1.00 92.50 86 THR A CA 1
ATOM 643 C C . THR A 1 86 ? 15.735 7.560 -4.129 1.00 92.50 86 THR A C 1
ATOM 645 O O . THR A 1 86 ? 15.118 8.544 -4.537 1.00 92.50 86 THR A O 1
ATOM 648 N N . THR A 1 87 ? 16.435 7.577 -2.996 1.00 83.00 87 THR A N 1
ATOM 649 C CA . THR A 1 87 ? 16.612 8.767 -2.141 1.00 83.00 87 THR A CA 1
ATOM 650 C C . THR A 1 87 ? 17.686 9.712 -2.649 1.00 83.00 87 THR A C 1
ATOM 652 O O . THR A 1 87 ? 18.721 9.185 -3.117 1.00 83.00 87 THR A O 1
#

Secondary structure (DSSP, 8-state):
-HHHHHHHHHTTTT--------------------S--B--EEEESHHHHTTTS-GGGSHHHHHHHHHHHTT--BPPPEEEE-TT---

Sequence (87 aa):
MKVLLSAILFSFLTSACTKNQNMSTIDPPSTPASGKEISYLALGDSYTIGESVKLVESFPYQLQNLLKGEGKNVTAPKIIATTGWTT

Foldseek 3Di:
DVVVVVVVVVVVVPPDDDPPPPPPPPPPPPPPLPADEDAEEQEEECQQCVPPDDNCPHPQNVVVVVCVVVSHNYDRYHYDYYHPDDD